Protein AF-A0A6M2AW10-F1 (afdb_monomer_lite)

Structure (mmCIF, N/CA/C/O backbone):
data_AF-A0A6M2AW10-F1
#
_entry.id   AF-A0A6M2AW10-F1
#
loop_
_atom_site.group_PDB
_atom_site.id
_atom_site.type_symbol
_atom_site.label_atom_id
_atom_site.label_alt_id
_atom_site.label_comp_id
_atom_site.label_asym_id
_atom_site.label_entity_id
_atom_site.label_seq_id
_atom_site.pdbx_PDB_ins_code
_atom_site.Cartn_x
_atom_site.Cartn_y
_atom_site.Cartn_z
_atom_site.occupancy
_atom_site.B_iso_or_equiv
_atom_site.auth_seq_id
_atom_site.auth_comp_id
_atom_site.auth_asym_id
_atom_site.auth_atom_id
_atom_site.pdbx_PDB_model_num
ATOM 1 N N . MET A 1 1 ? -31.315 -5.515 12.589 1.00 52.41 1 MET A N 1
ATOM 2 C CA . MET A 1 1 ? -30.505 -4.468 11.925 1.00 52.41 1 MET A CA 1
ATOM 3 C C . MET A 1 1 ? -29.254 -5.123 11.363 1.00 52.41 1 MET A C 1
ATOM 5 O O . MET A 1 1 ? -28.591 -5.826 12.117 1.00 52.41 1 MET A O 1
ATOM 9 N N . SER A 1 2 ? -28.959 -4.982 10.066 1.00 63.09 2 SER A N 1
ATOM 10 C CA . SER A 1 2 ? -27.704 -5.507 9.511 1.00 63.09 2 SER A CA 1
ATOM 11 C C . SER A 1 2 ? -26.548 -4.638 9.990 1.00 63.09 2 SER A C 1
ATOM 13 O O . SER A 1 2 ? -26.608 -3.419 9.850 1.00 63.09 2 SER A O 1
ATOM 15 N N . THR A 1 3 ? -25.504 -5.252 10.538 1.00 73.31 3 THR A N 1
ATOM 16 C CA . THR A 1 3 ? -24.273 -4.528 10.864 1.00 73.31 3 THR A CA 1
ATOM 17 C C . THR A 1 3 ? -23.633 -4.053 9.568 1.00 73.31 3 THR A C 1
ATOM 19 O O . THR A 1 3 ? -23.319 -4.867 8.695 1.00 73.31 3 THR A O 1
ATOM 22 N N . LEU A 1 4 ? -23.476 -2.739 9.420 1.00 88.19 4 LEU A N 1
ATOM 23 C CA . LEU A 1 4 ? -22.809 -2.177 8.257 1.00 88.19 4 LEU A CA 1
ATOM 24 C C . LEU A 1 4 ? -21.313 -2.487 8.352 1.00 88.19 4 LEU A C 1
ATOM 26 O O . LEU A 1 4 ? -20.734 -2.603 9.434 1.00 88.19 4 LEU A O 1
ATOM 30 N N . ILE A 1 5 ? -20.670 -2.644 7.197 1.00 87.44 5 ILE A N 1
ATOM 31 C CA . ILE A 1 5 ? -19.223 -2.889 7.128 1.00 87.44 5 ILE A CA 1
ATOM 32 C C . ILE A 1 5 ? -18.454 -1.718 7.759 1.00 87.44 5 ILE A C 1
ATOM 34 O O . ILE A 1 5 ? -17.434 -1.949 8.403 1.00 87.44 5 ILE A O 1
ATOM 38 N N . SER A 1 6 ? -18.982 -0.494 7.649 1.00 87.69 6 SER A N 1
ATOM 39 C CA . SER A 1 6 ? -18.451 0.708 8.303 1.00 87.69 6 SER A CA 1
ATOM 40 C C . SER A 1 6 ? -18.291 0.528 9.809 1.00 87.69 6 SER A C 1
ATOM 42 O O . SER A 1 6 ? -17.240 0.848 10.354 1.00 87.69 6 SER A O 1
ATOM 44 N N . ASP A 1 7 ? -19.298 -0.046 10.464 1.00 90.00 7 ASP A N 1
ATOM 45 C CA . ASP A 1 7 ? -19.344 -0.167 11.923 1.00 90.00 7 ASP A CA 1
ATOM 46 C C . ASP A 1 7 ? -18.319 -1.195 12.409 1.00 90.00 7 ASP A C 1
ATOM 48 O O . ASP A 1 7 ? -17.662 -1.020 13.436 1.00 90.00 7 ASP A O 1
ATOM 52 N N . LYS A 1 8 ? -18.134 -2.266 11.626 1.00 89.19 8 LYS A N 1
ATOM 53 C CA . LYS A 1 8 ? -17.089 -3.266 11.873 1.00 89.19 8 LYS A CA 1
ATOM 54 C C . LYS A 1 8 ? -15.696 -2.664 11.707 1.00 89.19 8 LYS A C 1
ATOM 56 O O . LYS A 1 8 ? -14.811 -2.962 12.504 1.00 89.19 8 LYS A O 1
ATOM 61 N N . LEU A 1 9 ? -15.507 -1.822 10.694 1.00 86.06 9 LEU A N 1
ATOM 62 C CA . LEU A 1 9 ? -14.226 -1.178 10.413 1.00 86.06 9 LEU A CA 1
ATOM 63 C C . LEU A 1 9 ? -13.857 -0.176 11.511 1.00 86.06 9 LEU A C 1
ATOM 65 O O . LEU A 1 9 ? -12.739 -0.210 12.016 1.00 86.06 9 LEU A O 1
ATOM 69 N N . ASP A 1 10 ? -14.813 0.652 11.934 1.00 87.25 10 ASP A N 1
ATOM 70 C CA . ASP A 1 10 ? -14.619 1.627 13.010 1.00 87.25 10 ASP A CA 1
ATOM 71 C C . ASP A 1 10 ? -14.252 0.939 14.336 1.00 87.25 10 ASP A C 1
ATOM 73 O O . ASP A 1 10 ? -13.340 1.371 15.042 1.00 87.25 10 ASP A O 1
ATOM 77 N N . LYS A 1 11 ? -14.881 -0.207 14.633 1.00 91.06 11 LYS A N 1
ATOM 78 C CA . LYS A 1 11 ? -14.525 -1.028 15.796 1.00 91.06 11 LYS A CA 1
ATOM 79 C C . LYS A 1 11 ? -13.070 -1.512 15.742 1.00 91.06 11 LYS A C 1
ATOM 81 O O . LYS A 1 11 ? -12.336 -1.320 16.707 1.00 91.06 11 LYS A O 1
ATOM 86 N N . VAL A 1 12 ? -12.637 -2.082 14.616 1.00 89.19 12 VAL A N 1
ATOM 87 C CA . VAL A 1 12 ? -11.265 -2.595 14.444 1.00 89.19 12 VAL A CA 1
ATOM 88 C C . VAL A 1 12 ? -10.228 -1.473 14.531 1.00 89.19 12 VAL A C 1
ATOM 90 O O . VAL A 1 12 ? -9.182 -1.650 15.158 1.00 89.19 12 VAL A O 1
ATOM 93 N N . LEU A 1 13 ? -10.508 -0.312 13.934 1.00 88.44 13 LEU A N 1
ATOM 94 C CA . LEU A 1 13 ? -9.608 0.843 13.991 1.00 88.44 13 LEU A CA 1
ATOM 95 C C . LEU A 1 13 ? -9.442 1.355 15.428 1.00 88.44 13 LEU A C 1
ATOM 97 O O . LEU A 1 13 ? -8.319 1.635 15.850 1.00 88.44 13 LEU A O 1
ATOM 101 N N . LYS A 1 14 ? -10.537 1.408 16.200 1.00 88.44 14 LYS A N 1
ATOM 102 C CA . LYS A 1 14 ? -10.516 1.801 17.617 1.00 88.44 14 LYS A CA 1
ATOM 103 C C . LYS A 1 14 ? -9.782 0.788 18.494 1.00 88.44 14 LYS A C 1
ATOM 105 O O . LYS A 1 14 ? -8.960 1.195 19.311 1.00 88.44 14 LYS A O 1
ATOM 110 N N . GLU A 1 15 ? -10.028 -0.510 18.309 1.00 93.25 15 GLU A N 1
ATOM 111 C CA . GLU A 1 15 ? -9.348 -1.584 19.055 1.00 93.25 15 GLU A CA 1
ATOM 112 C C . GLU A 1 15 ? -7.829 -1.554 18.852 1.00 93.25 15 GLU A C 1
ATOM 114 O O . GLU A 1 15 ? -7.069 -1.715 19.806 1.00 93.25 15 GLU A O 1
ATOM 119 N N . ASN A 1 16 ? -7.382 -1.275 17.626 1.00 91.81 16 ASN A N 1
ATOM 120 C CA . ASN A 1 16 ? -5.962 -1.217 17.278 1.00 91.81 16 ASN A CA 1
ATOM 121 C C . ASN A 1 16 ? -5.335 0.173 17.465 1.00 91.81 16 ASN A C 1
ATOM 123 O O . ASN A 1 16 ? -4.165 0.355 17.138 1.00 91.81 16 ASN A O 1
ATOM 127 N N . LYS A 1 17 ? -6.086 1.149 18.000 1.00 91.81 17 LYS A N 1
ATOM 128 C CA . LYS A 1 17 ? -5.632 2.534 18.236 1.00 91.81 17 LYS A CA 1
ATOM 129 C C . LYS A 1 17 ? -5.049 3.208 16.986 1.00 91.81 17 LYS A C 1
ATOM 131 O O . LYS A 1 17 ? -4.159 4.047 17.098 1.00 91.81 17 LYS A O 1
ATOM 136 N N . VAL A 1 18 ? -5.558 2.854 15.807 1.00 89.44 18 VAL A N 1
ATOM 137 C CA . VAL A 1 18 ? -5.071 3.408 14.542 1.00 89.44 18 VAL A CA 1
ATOM 138 C C . VAL A 1 18 ? -5.538 4.852 14.422 1.00 89.44 18 VAL A C 1
ATOM 140 O O . VAL A 1 18 ? -6.731 5.154 14.469 1.00 89.44 18 VAL A O 1
ATOM 143 N N . THR A 1 19 ? -4.589 5.757 14.244 1.00 90.75 19 THR A N 1
ATOM 144 C CA . THR A 1 19 ? -4.852 7.182 14.074 1.00 90.75 19 THR A CA 1
ATOM 145 C C . THR A 1 19 ? -5.175 7.519 12.619 1.00 90.75 19 THR A C 1
ATOM 147 O O . THR A 1 19 ? -4.708 6.885 11.671 1.00 90.75 19 THR A O 1
ATOM 150 N N . SER A 1 20 ? -5.940 8.592 12.411 1.00 87.06 20 SER A N 1
ATOM 151 C CA . SER A 1 20 ? -6.230 9.114 11.067 1.00 87.06 20 SER A CA 1
ATOM 152 C C . SER A 1 20 ? -4.961 9.498 10.290 1.00 87.06 20 SER A C 1
ATOM 154 O O . SER A 1 20 ? -4.922 9.375 9.064 1.00 87.06 20 SER A O 1
ATOM 156 N N . SER A 1 21 ? -3.908 9.915 10.999 1.00 91.19 21 SER A N 1
ATOM 157 C CA . SER A 1 21 ? -2.594 10.221 10.426 1.00 91.19 21 SER A CA 1
ATOM 158 C C . SER A 1 21 ? -1.932 8.982 9.814 1.00 91.19 21 SER A C 1
ATOM 160 O O . SER A 1 21 ? -1.465 9.027 8.675 1.00 91.19 21 SER A O 1
ATOM 162 N N . GLU A 1 22 ? -1.957 7.845 10.516 1.00 88.00 22 GLU A N 1
ATOM 163 C CA . GLU A 1 22 ? -1.409 6.577 10.016 1.00 88.00 22 GLU A CA 1
ATOM 164 C C . GLU A 1 22 ? -2.161 6.091 8.776 1.00 88.00 22 GLU A C 1
ATOM 166 O O . GLU A 1 22 ? -1.533 5.713 7.786 1.00 88.00 22 GLU A O 1
ATOM 171 N N . ILE A 1 23 ? -3.494 6.196 8.774 1.00 89.31 23 ILE A N 1
ATOM 172 C CA . ILE A 1 23 ? -4.325 5.859 7.606 1.00 89.31 23 ILE A CA 1
ATOM 173 C C . ILE A 1 23 ? -3.956 6.743 6.408 1.00 89.31 23 ILE A C 1
ATOM 175 O O . ILE A 1 23 ? -3.791 6.246 5.293 1.00 89.31 23 ILE A O 1
ATOM 179 N N . SER A 1 24 ? -3.789 8.050 6.630 1.00 91.25 24 SER A N 1
ATOM 180 C CA . SER A 1 24 ? -3.388 9.000 5.586 1.00 91.25 24 SER A CA 1
ATOM 181 C C . SER A 1 24 ? -2.010 8.665 5.009 1.00 91.25 24 SER A C 1
ATOM 183 O O . SER A 1 24 ? -1.824 8.671 3.791 1.00 91.25 24 SER A O 1
ATOM 185 N N . ASN A 1 25 ? -1.053 8.297 5.861 1.00 91.31 25 ASN A N 1
ATOM 186 C CA . ASN A 1 25 ? 0.278 7.891 5.420 1.00 91.31 25 ASN A CA 1
ATOM 187 C C . ASN A 1 25 ? 0.228 6.610 4.581 1.00 91.31 25 ASN A C 1
ATOM 189 O O . ASN A 1 25 ? 0.787 6.580 3.486 1.00 91.31 25 ASN A O 1
ATOM 193 N N . VAL A 1 26 ? -0.493 5.582 5.037 1.00 91.44 26 VAL A N 1
ATOM 194 C CA . VAL A 1 26 ? -0.680 4.338 4.271 1.00 91.44 26 VAL A CA 1
ATOM 195 C C . VAL A 1 26 ? -1.351 4.617 2.924 1.00 91.44 26 VAL A C 1
ATOM 197 O O . VAL A 1 26 ? -0.913 4.090 1.902 1.00 91.44 26 VAL A O 1
ATOM 200 N N . LYS A 1 27 ? -2.356 5.500 2.884 1.00 93.62 27 LYS A N 1
ATOM 201 C CA . LYS A 1 27 ? -3.023 5.900 1.638 1.00 93.62 27 LYS A CA 1
ATOM 202 C C . LYS A 1 27 ? -2.043 6.506 0.630 1.00 93.62 27 LYS A C 1
ATOM 204 O O . LYS A 1 27 ? -2.053 6.090 -0.526 1.00 93.62 27 LYS A O 1
ATOM 209 N N . LYS A 1 28 ? -1.161 7.413 1.066 1.00 92.88 28 LYS A N 1
ATOM 210 C CA . LYS A 1 28 ? -0.113 7.991 0.202 1.00 92.88 28 LYS A CA 1
ATOM 211 C C . LYS A 1 28 ? 0.798 6.913 -0.386 1.00 92.88 28 LYS A C 1
ATOM 213 O O . LYS A 1 28 ? 1.108 6.96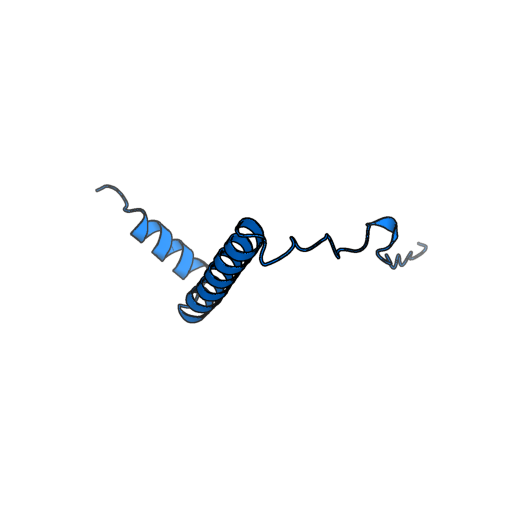1 -1.573 1.00 92.88 28 LYS A O 1
ATOM 218 N N . TYR A 1 29 ? 1.197 5.920 0.413 1.00 92.12 29 TYR A N 1
ATOM 219 C CA . TYR A 1 29 ? 2.013 4.805 -0.080 1.00 92.12 29 TYR A CA 1
ATOM 220 C C . TYR A 1 29 ? 1.273 3.949 -1.112 1.00 92.12 29 TYR A C 1
ATOM 222 O O . TYR A 1 29 ? 1.860 3.581 -2.127 1.00 92.12 29 TYR A O 1
ATOM 230 N N . ILE A 1 30 ? -0.013 3.663 -0.894 1.00 93.75 30 ILE A N 1
ATOM 231 C CA . ILE A 1 30 ? -0.837 2.911 -1.853 1.00 93.75 30 ILE A CA 1
ATOM 232 C C . ILE A 1 30 ? -0.978 3.679 -3.171 1.00 93.75 30 ILE A C 1
ATOM 234 O O . ILE A 1 30 ? -0.872 3.089 -4.245 1.00 93.75 30 ILE A O 1
ATOM 238 N N . GLU A 1 31 ? -1.203 4.991 -3.111 1.00 93.94 31 GLU A 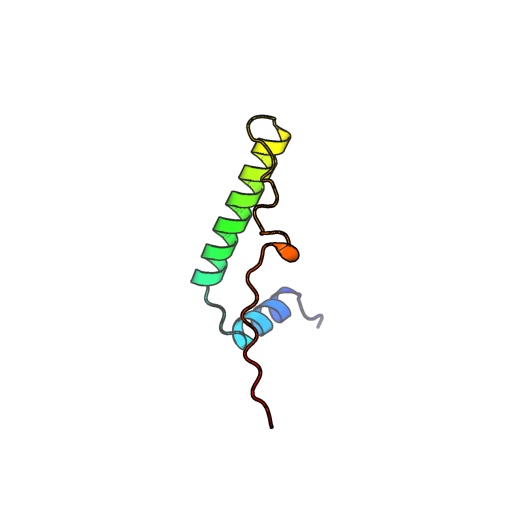N 1
ATOM 239 C CA . GLU A 1 31 ? -1.277 5.838 -4.305 1.00 93.94 31 GLU A CA 1
ATOM 240 C C . GLU A 1 31 ? 0.056 5.859 -5.059 1.00 93.94 31 GLU A C 1
ATOM 242 O O . GLU A 1 31 ? 0.076 5.648 -6.271 1.00 93.94 31 GLU A O 1
ATOM 247 N N . ALA A 1 32 ? 1.174 6.013 -4.346 1.00 92.06 32 ALA A N 1
ATOM 248 C CA . ALA A 1 32 ? 2.505 5.955 -4.941 1.00 92.06 32 ALA A CA 1
ATOM 249 C C . ALA A 1 32 ? 2.785 4.602 -5.621 1.00 92.06 32 ALA A C 1
ATOM 251 O O . ALA A 1 32 ? 3.329 4.577 -6.725 1.00 92.06 32 ALA A O 1
ATOM 252 N N . LEU A 1 33 ? 2.375 3.486 -5.005 1.00 92.38 33 LEU A N 1
ATOM 253 C CA . LEU A 1 33 ? 2.489 2.148 -5.598 1.00 92.38 33 LEU A CA 1
ATOM 254 C C . LEU A 1 33 ? 1.688 2.034 -6.899 1.00 92.38 33 LEU A C 1
ATOM 256 O O . LEU A 1 33 ? 2.227 1.595 -7.907 1.00 92.38 33 LEU A O 1
ATOM 260 N N . ARG A 1 34 ? 0.437 2.505 -6.917 1.00 95.00 34 ARG A N 1
ATOM 261 C CA . ARG A 1 34 ? -0.403 2.474 -8.129 1.00 95.00 34 ARG A CA 1
ATOM 262 C C . ARG A 1 34 ? 0.176 3.305 -9.270 1.00 95.00 34 ARG A C 1
ATOM 264 O O . ARG A 1 34 ? 0.102 2.894 -10.429 1.00 95.00 34 ARG A O 1
ATOM 271 N N . ILE A 1 35 ? 0.734 4.474 -8.952 1.00 94.31 35 ILE A N 1
ATOM 272 C CA . ILE A 1 35 ? 1.423 5.317 -9.936 1.00 94.31 35 ILE A CA 1
ATOM 273 C C . ILE A 1 35 ? 2.629 4.560 -10.490 1.00 94.31 35 ILE A C 1
ATOM 275 O O . ILE A 1 35 ? 2.793 4.479 -11.703 1.00 94.31 35 ILE A O 1
ATOM 279 N N . TYR A 1 36 ? 3.439 3.962 -9.618 1.00 91.19 36 TYR A N 1
ATOM 280 C CA . TYR A 1 36 ? 4.599 3.179 -10.026 1.00 91.19 36 TYR A CA 1
ATOM 281 C C . TYR A 1 36 ? 4.225 1.999 -10.936 1.00 91.19 36 TYR A C 1
ATOM 283 O O . TYR A 1 36 ? 4.825 1.838 -11.997 1.00 91.19 36 TYR A O 1
ATOM 291 N N . ASP A 1 37 ? 3.187 1.238 -10.590 1.00 92.56 37 ASP A N 1
ATOM 292 C CA . ASP A 1 37 ? 2.696 0.132 -11.418 1.00 92.56 37 ASP A CA 1
ATOM 293 C C . ASP A 1 37 ? 2.185 0.624 -12.778 1.00 92.56 37 ASP A C 1
ATOM 295 O O . ASP A 1 37 ? 2.453 0.014 -13.812 1.00 92.56 37 ASP A O 1
ATOM 299 N N . SER A 1 38 ? 1.509 1.775 -12.807 1.00 94.94 38 SER A N 1
ATOM 300 C CA . SER A 1 38 ? 1.078 2.405 -14.062 1.00 94.94 38 SER A CA 1
ATOM 301 C C . SER A 1 38 ? 2.273 2.808 -14.931 1.00 94.94 38 SER A C 1
ATOM 303 O O . SER A 1 38 ? 2.257 2.600 -16.145 1.00 94.94 38 SER A O 1
ATOM 305 N N . LEU A 1 39 ? 3.346 3.322 -14.321 1.00 93.69 39 LEU A N 1
ATOM 306 C CA . LEU A 1 39 ? 4.587 3.648 -15.024 1.00 93.69 39 LEU A CA 1
ATOM 307 C C . LEU A 1 39 ? 5.273 2.398 -15.585 1.00 93.69 39 LEU A C 1
ATOM 309 O O . LEU A 1 39 ? 5.775 2.447 -16.706 1.00 93.69 39 LEU A O 1
ATOM 313 N N . ILE A 1 40 ? 5.252 1.274 -14.863 1.00 92.69 40 ILE A N 1
ATOM 314 C CA . ILE A 1 40 ? 5.746 -0.008 -15.388 1.00 92.69 40 ILE A CA 1
ATOM 315 C C . ILE A 1 40 ? 4.910 -0.449 -16.591 1.00 92.69 40 ILE A C 1
ATOM 317 O O . ILE A 1 40 ? 5.461 -0.743 -17.648 1.00 92.69 40 ILE A O 1
ATOM 321 N N . ASN A 1 41 ? 3.583 -0.455 -16.450 1.00 92.88 41 ASN A N 1
ATOM 322 C CA . ASN A 1 41 ? 2.670 -0.918 -17.497 1.00 92.88 41 ASN A CA 1
ATOM 323 C C . ASN A 1 41 ? 2.743 -0.056 -18.766 1.00 92.88 41 ASN A C 1
ATOM 325 O O . ASN A 1 41 ? 2.596 -0.569 -19.870 1.00 92.88 41 ASN A O 1
ATOM 329 N N . SER A 1 42 ? 3.008 1.244 -18.618 1.00 94.81 42 SER A N 1
ATOM 330 C CA . SER A 1 42 ? 3.231 2.165 -19.744 1.00 94.81 42 SER A CA 1
ATOM 331 C C . SER A 1 42 ? 4.612 2.032 -20.405 1.00 94.81 42 SER A C 1
ATOM 333 O O . SER A 1 42 ? 4.873 2.693 -21.407 1.00 94.81 42 SER A O 1
ATOM 335 N N . GLY A 1 43 ? 5.514 1.215 -19.851 1.00 90.81 43 GLY A N 1
ATOM 336 C CA . GLY A 1 43 ? 6.887 1.049 -20.336 1.00 90.81 43 GLY A CA 1
ATOM 337 C C . GLY A 1 43 ? 7.851 2.177 -19.947 1.00 90.81 43 GL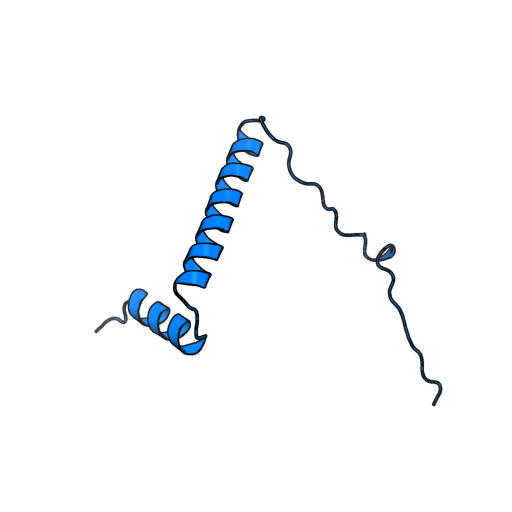Y A C 1
ATOM 338 O O . GLY A 1 43 ? 9.024 2.123 -20.314 1.00 90.81 43 GLY A O 1
ATOM 339 N N . VAL A 1 44 ? 7.391 3.177 -19.186 1.00 91.19 44 VAL A N 1
ATOM 340 C CA . VAL A 1 44 ? 8.208 4.306 -18.703 1.00 91.19 44 VAL A CA 1
ATOM 341 C C . VAL A 1 44 ? 9.158 3.873 -17.581 1.00 91.19 44 VAL A C 1
ATOM 343 O O . VAL A 1 44 ? 10.250 4.422 -17.439 1.00 91.19 44 VAL A O 1
ATOM 346 N N . ALA A 1 45 ? 8.770 2.869 -16.792 1.00 88.69 45 ALA A N 1
ATOM 347 C CA . ALA A 1 45 ? 9.582 2.308 -15.717 1.00 88.69 45 ALA A CA 1
ATOM 348 C C . ALA A 1 45 ? 9.793 0.796 -15.886 1.00 88.69 45 ALA A C 1
ATOM 350 O O . ALA A 1 45 ? 9.046 0.112 -16.581 1.00 88.69 45 ALA A O 1
ATOM 351 N N . LYS A 1 46 ? 10.815 0.258 -15.211 1.00 86.06 46 LYS A N 1
ATOM 352 C CA . LYS A 1 46 ? 11.053 -1.189 -15.105 1.00 86.06 46 LYS A CA 1
ATOM 353 C C . LYS A 1 46 ? 10.615 -1.706 -13.733 1.00 86.06 46 LYS A C 1
ATOM 355 O O . LYS A 1 46 ? 10.761 -0.973 -12.745 1.00 86.06 46 LYS A O 1
ATOM 360 N N . PRO A 1 47 ? 10.126 -2.956 -13.646 1.00 85.12 47 PRO A N 1
ATOM 361 C CA . PRO A 1 47 ? 9.816 -3.576 -12.369 1.00 85.12 47 PRO A CA 1
ATOM 362 C C . PRO A 1 47 ? 11.075 -3.663 -11.506 1.00 85.12 47 PRO A C 1
ATOM 364 O O . PRO A 1 47 ? 12.167 -3.982 -11.984 1.00 85.12 47 PRO A O 1
ATOM 367 N N . ARG A 1 48 ? 10.919 -3.365 -10.217 1.00 79.38 48 ARG A N 1
ATOM 368 C CA . ARG A 1 48 ? 11.977 -3.550 -9.227 1.00 79.38 48 ARG A CA 1
ATOM 369 C C . ARG A 1 48 ? 12.325 -5.034 -9.137 1.00 79.38 48 ARG A C 1
ATOM 371 O O . ARG A 1 48 ? 11.452 -5.867 -8.914 1.00 79.38 48 ARG A O 1
ATOM 378 N N . GLY A 1 49 ? 13.607 -5.354 -9.304 1.00 76.00 49 GLY A N 1
ATOM 379 C CA . GLY A 1 49 ? 14.126 -6.690 -9.024 1.00 76.00 49 GLY A CA 1
ATOM 380 C C . GLY A 1 49 ? 14.070 -7.013 -7.529 1.00 76.00 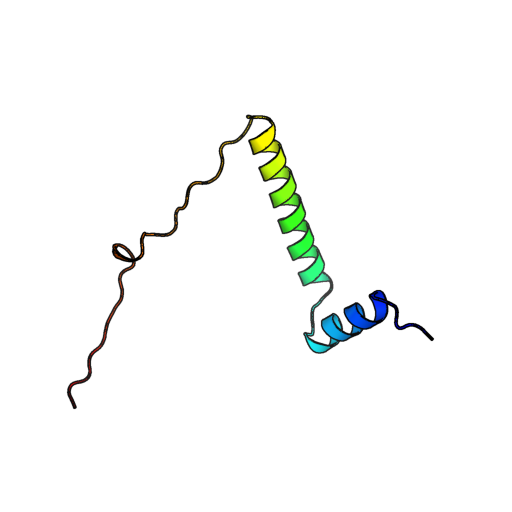49 GLY A C 1
ATOM 381 O O . GLY A 1 49 ? 13.930 -6.122 -6.687 1.00 76.00 49 GLY A O 1
ATOM 382 N N . ASN A 1 50 ? 14.196 -8.294 -7.186 1.00 74.38 50 ASN A N 1
ATOM 383 C CA . ASN A 1 50 ? 14.300 -8.704 -5.793 1.00 74.38 50 ASN A CA 1
ATOM 384 C C . ASN A 1 50 ? 15.693 -8.345 -5.248 1.00 74.38 50 ASN A C 1
ATOM 386 O O . ASN A 1 50 ? 16.666 -9.047 -5.512 1.00 74.38 50 ASN A O 1
ATOM 390 N N . ASN A 1 51 ? 15.779 -7.247 -4.495 1.00 65.25 51 ASN A N 1
ATOM 391 C CA . ASN A 1 51 ? 17.005 -6.834 -3.804 1.00 65.25 51 ASN A CA 1
ATOM 392 C C . ASN A 1 51 ? 17.172 -7.511 -2.434 1.00 65.25 51 ASN A C 1
ATOM 394 O O . ASN A 1 51 ? 18.122 -7.201 -1.715 1.00 65.25 51 ASN A O 1
ATOM 398 N N . LEU A 1 52 ? 16.262 -8.410 -2.038 1.00 70.12 52 LEU A N 1
ATOM 399 C CA . LEU A 1 52 ? 16.486 -9.237 -0.860 1.00 70.12 52 LEU A CA 1
ATOM 400 C C . LEU A 1 52 ? 17.664 -10.161 -1.160 1.00 70.12 52 LEU A C 1
ATOM 402 O O . LEU A 1 52 ? 17.674 -10.870 -2.169 1.00 70.12 52 LEU A O 1
ATOM 406 N N . LEU A 1 53 ? 18.669 -10.143 -0.284 1.00 63.66 53 LEU A N 1
ATOM 407 C CA . LEU A 1 53 ? 19.753 -11.113 -0.342 1.00 63.66 53 LEU A CA 1
ATOM 408 C C . LEU A 1 53 ? 19.133 -12.515 -0.345 1.00 63.66 53 LEU A C 1
ATOM 410 O O . LEU A 1 53 ? 18.236 -12.805 0.451 1.00 63.66 53 LEU A O 1
ATOM 414 N N . SER A 1 54 ? 19.590 -13.383 -1.253 1.00 67.38 54 SER A N 1
ATOM 415 C CA . SER A 1 54 ? 19.225 -14.800 -1.211 1.00 67.38 54 SER A CA 1
ATOM 416 C C . SER A 1 54 ? 19.505 -15.336 0.191 1.00 67.38 54 SER A C 1
ATOM 418 O O . SER A 1 54 ? 20.445 -14.878 0.838 1.00 67.38 54 SER A O 1
ATOM 420 N N . ARG A 1 55 ? 18.713 -16.299 0.676 1.00 63.41 55 ARG A N 1
ATOM 421 C CA . ARG A 1 55 ? 18.858 -16.834 2.043 1.00 63.41 55 ARG A CA 1
ATOM 422 C C . ARG A 1 55 ? 20.304 -17.239 2.365 1.00 63.41 55 ARG A C 1
ATOM 424 O O . ARG A 1 55 ? 20.764 -17.003 3.471 1.00 63.41 55 ARG A O 1
ATOM 431 N N . ASP A 1 56 ? 21.028 -17.736 1.365 1.00 65.44 56 ASP A N 1
ATOM 432 C CA . ASP A 1 56 ? 22.435 -18.147 1.468 1.00 65.44 56 ASP A CA 1
ATOM 433 C C . ASP A 1 56 ? 23.428 -16.972 1.595 1.00 65.44 56 ASP A C 1
ATOM 435 O O . ASP A 1 56 ? 24.568 -17.158 2.004 1.00 65.44 56 ASP A O 1
ATOM 439 N N . LYS A 1 57 ? 23.004 -15.754 1.240 1.00 62.38 57 LYS A N 1
ATOM 440 C CA . LYS A 1 57 ? 23.759 -14.496 1.362 1.00 62.38 57 LYS A CA 1
ATOM 441 C C . LYS A 1 57 ? 23.336 -13.667 2.577 1.00 62.38 57 LYS A C 1
ATOM 443 O O . LYS A 1 57 ? 23.935 -12.625 2.836 1.00 62.38 57 LYS A O 1
ATOM 448 N N . VAL A 1 58 ? 22.310 -14.097 3.314 1.00 69.12 58 VAL A N 1
ATOM 449 C CA . VAL A 1 58 ? 21.933 -13.483 4.588 1.00 69.12 58 VAL A CA 1
ATOM 450 C C . VAL A 1 58 ? 22.879 -14.031 5.653 1.00 69.12 58 VAL A C 1
ATOM 452 O O . VAL A 1 58 ? 22.823 -15.208 5.999 1.00 69.12 58 VAL A O 1
ATOM 455 N N . PHE A 1 59 ? 23.769 -13.184 6.169 1.00 64.75 59 PHE A N 1
ATOM 456 C CA . PHE A 1 59 ? 24.635 -13.534 7.292 1.00 64.75 59 PHE A CA 1
ATOM 457 C C . PHE A 1 59 ? 23.773 -13.934 8.501 1.00 64.75 59 PHE A C 1
ATOM 459 O O . PHE A 1 59 ? 23.109 -13.087 9.097 1.00 64.75 59 PHE A O 1
ATOM 466 N N . SER A 1 60 ? 23.757 -15.224 8.856 1.00 68.69 60 SER A N 1
ATOM 467 C CA . SER A 1 60 ? 23.109 -15.704 10.080 1.00 68.69 60 SER A CA 1
ATOM 468 C C . SER A 1 60 ? 24.164 -15.914 11.164 1.00 68.69 60 SER A C 1
ATOM 470 O O . SER A 1 60 ? 24.882 -16.917 11.158 1.00 68.69 60 SER A O 1
ATOM 472 N N . SER A 1 61 ? 24.263 -14.989 12.111 1.00 67.19 61 SER A N 1
ATOM 473 C CA . SER A 1 61 ? 25.069 -15.174 13.317 1.00 67.19 61 SER A CA 1
ATOM 474 C C . SER A 1 61 ? 24.417 -16.256 14.187 1.00 67.19 61 SER A C 1
ATOM 476 O O . SER A 1 61 ? 23.372 -16.028 14.793 1.00 67.19 61 SER A O 1
ATOM 478 N N . LYS A 1 62 ? 25.010 -17.454 14.244 1.00 72.75 62 LYS A N 1
ATOM 479 C CA . LYS A 1 62 ? 24.637 -18.494 15.215 1.00 72.75 62 LYS A CA 1
ATOM 480 C C . LYS A 1 62 ? 25.582 -18.416 16.410 1.00 72.75 62 LYS A C 1
ATOM 482 O O . LYS A 1 62 ? 26.781 -18.616 16.249 1.00 72.75 62 LYS A O 1
ATOM 487 N N . ILE A 1 63 ? 25.043 -18.144 17.595 1.00 73.75 63 ILE A N 1
ATOM 488 C CA . ILE A 1 63 ? 25.776 -18.251 18.862 1.00 73.75 6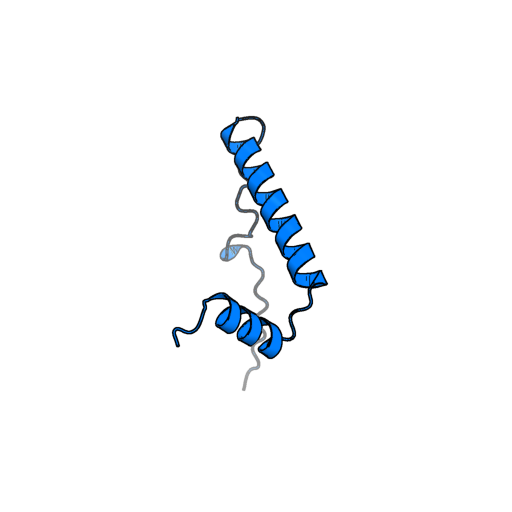3 ILE A CA 1
ATOM 489 C C . ILE A 1 63 ? 25.383 -19.590 19.485 1.00 73.75 63 ILE A C 1
ATOM 491 O O . ILE A 1 63 ? 24.240 -19.766 19.901 1.00 73.75 63 ILE A O 1
ATOM 495 N N . ASN A 1 64 ? 26.316 -20.542 19.512 1.00 74.38 64 ASN A N 1
ATOM 496 C CA . ASN A 1 64 ? 26.141 -21.805 20.224 1.00 74.38 64 ASN A CA 1
ATOM 497 C C . ASN A 1 64 ? 26.743 -21.657 21.623 1.00 74.38 64 ASN A C 1
ATOM 499 O O . ASN A 1 64 ? 27.938 -21.403 21.755 1.00 74.38 64 ASN A O 1
ATOM 503 N N . PHE A 1 65 ? 25.928 -21.844 22.657 1.00 68.56 65 PHE A N 1
ATOM 504 C CA . PHE A 1 65 ? 26.427 -22.071 24.009 1.00 68.56 65 PHE A CA 1
ATOM 505 C C . PHE A 1 65 ? 26.584 -23.582 24.194 1.00 68.56 65 PHE A C 1
ATOM 507 O O . PHE A 1 65 ? 25.588 -24.306 24.147 1.00 68.56 65 PHE A O 1
ATOM 514 N N . ASN A 1 66 ? 27.817 -24.065 24.367 1.00 71.50 66 ASN A N 1
ATOM 515 C CA . ASN A 1 66 ? 28.035 -25.434 24.837 1.00 71.50 66 ASN A CA 1
ATOM 516 C C . ASN A 1 66 ? 27.455 -25.54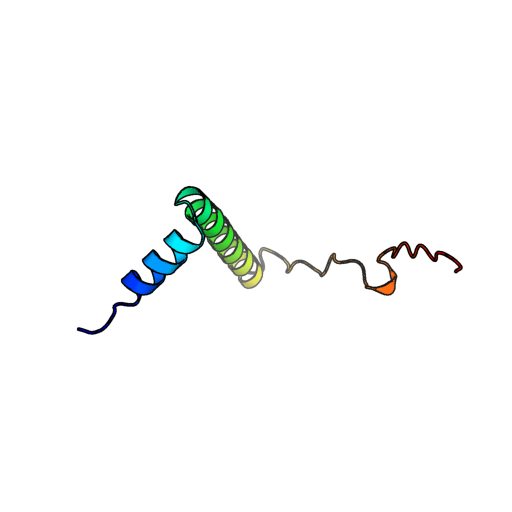4 26.256 1.00 71.50 66 ASN A C 1
ATOM 518 O O . ASN A 1 66 ? 27.779 -24.716 27.109 1.00 71.50 66 ASN A O 1
ATOM 522 N N . ARG A 1 67 ? 26.570 -26.523 26.468 1.00 60.75 67 ARG A N 1
ATOM 523 C CA . ARG A 1 67 ? 26.139 -26.957 27.803 1.00 60.75 67 ARG A CA 1
ATOM 524 C C . ARG A 1 67 ? 27.171 -27.892 28.407 1.00 60.75 67 ARG A C 1
ATOM 526 O O . ARG A 1 67 ? 27.725 -28.700 27.629 1.00 60.75 67 ARG A O 1
#

Secondary structure (DSSP, 8-state):
-PPPHHHHHHHHHHHTT--HHHHHHHHHHHHHHHHHHHHHHTTSSPPPP--SPPGGGS---------

Foldseek 3Di:
DDDDPVNVVVVVCVVVVPDPVNVVVVVVVVVVVVVQVVCCVVVVDPDDDPPPDDPVRPDDDDDDDDD

Sequence (67 aa):
MSTLISDKLDKVLKENKVTSSEISNVKKYIEALRIYDSLINSGVAKPRGNNLLSRDKVFSSKINFNR

Radius of gyration: 21.36 Å; chains: 1; bounding box: 58×37×48 Å

pLDDT: mean 83.01, std 11.47, range [52.41, 95.0]